Protein AF-A0AAD5LSA5-F1 (afdb_monomer_lite)

Foldseek 3Di:
DQAADDDDDDPLLVQLLLLLLVCQQLQQKAAEVVDDNLNVSCVLRSHDSVVSVCCLVVPPSNVCSVVRDGHYDNHTDGDPVRPCSVVSVVSNVVSSVVSCVVCVVVSCVSCVVVDDPVRNVVVVPDDD

Sequence (128 aa):
MCPLRKGRWKVEEEKYTMELLRLIENGTIRLRHGQSIRGFIAKKLHSDDMRVLKKLSNCKAFHFARMITPRMSDEEAIDHSVPDAQGNLEKLEKCKGEFLRSVQLEALVAVRKYLSDSSIRELLKGRD

Organism: Pythium insidiosum (NCBI:txid114742)

Radius of gyration: 16.49 Å; chains: 1; bounding box: 31×34×48 Å

pLDDT: mean 89.87, std 12.34, range [40.66, 98.69]

Structure (mmCIF, N/CA/C/O backbone):
data_AF-A0AAD5LSA5-F1
#
_entry.id   AF-A0AAD5LSA5-F1
#
loop_
_atom_site.group_PDB
_atom_site.id
_atom_site.type_symbol
_atom_site.label_atom_id
_atom_site.label_alt_id
_atom_site.label_comp_id
_atom_site.label_asym_id
_atom_site.label_entity_id
_atom_site.label_seq_id
_atom_site.pdbx_PDB_ins_code
_atom_site.Cartn_x
_atom_site.Cartn_y
_atom_site.Cartn_z
_atom_site.occupancy
_atom_site.B_iso_or_equiv
_atom_site.auth_seq_id
_atom_site.auth_comp_id
_atom_site.auth_asym_id
_atom_site.auth_atom_id
_atom_site.pdbx_PDB_model_num
ATOM 1 N N . MET A 1 1 ? -2.319 -8.329 -20.029 1.00 53.59 1 MET A N 1
ATOM 2 C CA . MET A 1 1 ? -2.054 -7.902 -18.635 1.00 53.59 1 MET A CA 1
ATOM 3 C C . MET A 1 1 ? -0.682 -7.248 -18.572 1.00 53.59 1 MET A C 1
ATOM 5 O O . MET A 1 1 ? 0.250 -7.797 -19.146 1.00 53.59 1 MET A O 1
ATOM 9 N N . CYS A 1 2 ? -0.555 -6.084 -17.930 1.00 64.69 2 CYS A N 1
ATOM 10 C CA . CYS A 1 2 ? 0.741 -5.423 -17.739 1.00 64.69 2 CYS A CA 1
ATOM 11 C C . CYS A 1 2 ? 1.611 -6.243 -16.759 1.00 64.69 2 CYS A C 1
ATOM 13 O O . CYS A 1 2 ? 1.069 -6.696 -15.746 1.00 64.69 2 CYS A O 1
ATOM 15 N N . PRO A 1 3 ? 2.917 -6.458 -17.014 1.00 78.75 3 PRO A N 1
ATOM 16 C CA . PRO A 1 3 ? 3.792 -7.190 -16.096 1.00 78.75 3 PRO A CA 1
ATOM 17 C C . PRO A 1 3 ? 3.821 -6.585 -14.685 1.00 78.75 3 PRO A C 1
ATOM 19 O O . PRO A 1 3 ? 3.740 -5.368 -14.528 1.00 78.75 3 PRO A O 1
ATOM 22 N N . LEU A 1 4 ? 3.966 -7.430 -13.659 1.00 85.31 4 LEU A N 1
ATOM 23 C CA . LEU A 1 4 ? 4.155 -6.969 -12.278 1.00 85.31 4 LEU A CA 1
ATOM 24 C C . LEU A 1 4 ? 5.490 -6.233 -12.121 1.00 85.31 4 LEU A C 1
ATOM 26 O O . LEU A 1 4 ? 6.485 -6.571 -12.775 1.00 85.31 4 LEU A O 1
ATOM 30 N N . ARG A 1 5 ? 5.519 -5.254 -11.211 1.00 86.56 5 ARG A N 1
ATOM 31 C CA . ARG A 1 5 ? 6.731 -4.493 -10.884 1.00 86.56 5 ARG A CA 1
ATOM 32 C C . ARG A 1 5 ? 7.813 -5.404 -10.302 1.00 86.56 5 ARG A C 1
ATOM 34 O O . ARG A 1 5 ? 7.544 -6.248 -9.451 1.00 86.56 5 ARG A O 1
ATOM 41 N N . LYS A 1 6 ? 9.061 -5.183 -10.719 1.00 84.38 6 LYS A N 1
ATOM 42 C CA . LYS A 1 6 ? 10.253 -5.900 -10.237 1.00 84.38 6 LYS A CA 1
ATOM 43 C C . LYS A 1 6 ? 11.309 -4.910 -9.744 1.00 84.38 6 LYS A C 1
ATOM 45 O O . LYS A 1 6 ? 11.271 -3.732 -10.080 1.00 84.38 6 LYS A O 1
ATOM 50 N N . GLY A 1 7 ? 12.279 -5.400 -8.972 1.00 87.38 7 GLY A N 1
ATOM 51 C CA . GLY A 1 7 ? 13.429 -4.606 -8.523 1.00 87.38 7 GLY A CA 1
ATOM 52 C C . GLY A 1 7 ? 13.201 -3.845 -7.214 1.00 87.38 7 GLY A C 1
ATOM 53 O O . GLY A 1 7 ? 12.280 -4.149 -6.450 1.00 87.38 7 GLY A O 1
ATOM 54 N N . ARG A 1 8 ? 14.090 -2.885 -6.926 1.00 90.25 8 ARG A N 1
ATOM 55 C CA . ARG A 1 8 ? 14.045 -2.079 -5.693 1.00 90.25 8 ARG A CA 1
ATOM 56 C C . ARG A 1 8 ? 12.772 -1.230 -5.643 1.00 90.25 8 ARG A C 1
ATOM 58 O O . ARG A 1 8 ? 12.187 -0.911 -6.674 1.00 90.25 8 ARG A O 1
ATOM 65 N N . TRP A 1 9 ? 12.325 -0.915 -4.432 1.00 94.56 9 TRP A N 1
ATOM 66 C CA . TRP A 1 9 ? 11.216 0.016 -4.243 1.00 94.56 9 TRP A CA 1
ATOM 67 C C . TRP A 1 9 ? 11.700 1.437 -4.484 1.00 94.56 9 TRP A C 1
ATOM 69 O O . TRP A 1 9 ? 12.814 1.782 -4.083 1.00 94.56 9 TRP A O 1
ATOM 79 N N . LYS A 1 10 ? 10.869 2.239 -5.146 1.00 94.44 10 LYS A N 1
ATOM 80 C CA . LYS A 1 10 ? 11.086 3.684 -5.223 1.00 94.44 10 LYS A CA 1
ATOM 81 C C . LYS A 1 10 ? 10.662 4.348 -3.918 1.00 94.44 10 LYS A C 1
ATOM 83 O O . LYS A 1 10 ? 9.870 3.789 -3.162 1.00 9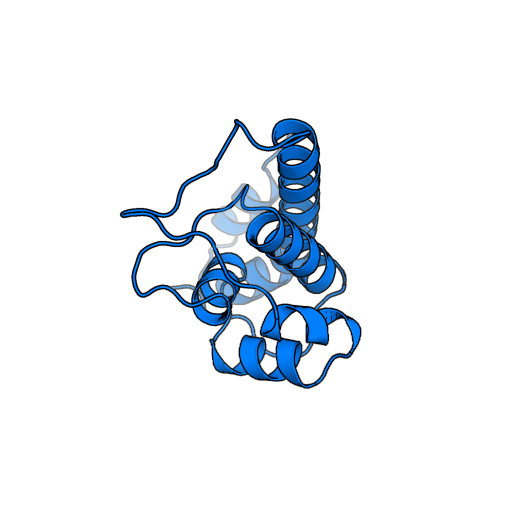4.44 10 LYS A O 1
ATOM 88 N N . VAL A 1 11 ? 11.132 5.569 -3.686 1.00 96.31 11 VAL A N 1
ATOM 89 C CA . VAL A 1 11 ? 10.746 6.348 -2.502 1.00 96.31 11 VAL A CA 1
ATOM 90 C C . VAL A 1 11 ? 9.236 6.604 -2.483 1.00 96.31 11 VAL A C 1
ATOM 92 O O . VAL A 1 11 ? 8.610 6.500 -1.433 1.00 96.31 11 VAL A O 1
ATOM 95 N N . GLU A 1 12 ? 8.620 6.875 -3.634 1.00 97.56 12 GLU A N 1
ATOM 96 C CA . GLU A 1 12 ? 7.172 7.100 -3.733 1.00 97.56 12 GLU A CA 1
ATOM 97 C C . GLU A 1 12 ? 6.375 5.821 -3.435 1.00 97.56 12 GLU A C 1
ATOM 99 O O . GLU A 1 12 ? 5.324 5.873 -2.804 1.00 97.56 12 GLU A O 1
ATOM 104 N N . GLU A 1 13 ? 6.908 4.662 -3.830 1.00 96.94 13 GLU A N 1
ATOM 105 C CA . GLU A 1 13 ? 6.327 3.347 -3.536 1.00 96.94 13 GLU A CA 1
ATOM 106 C C . GLU A 1 13 ? 6.371 3.038 -2.029 1.00 96.94 13 GLU A C 1
ATOM 108 O O . GLU A 1 13 ? 5.399 2.537 -1.456 1.00 96.94 13 GLU A O 1
ATOM 113 N N . GLU A 1 14 ? 7.473 3.396 -1.362 1.00 97.88 14 GLU A N 1
ATOM 114 C CA . GLU A 1 14 ? 7.611 3.293 0.094 1.00 97.88 14 GLU A CA 1
ATOM 115 C C . GLU A 1 14 ? 6.656 4.232 0.836 1.00 97.88 14 GLU A C 1
ATOM 117 O O . GLU A 1 14 ? 5.972 3.787 1.758 1.00 97.88 14 GLU A O 1
ATOM 122 N N . LYS A 1 15 ? 6.560 5.500 0.414 1.00 98.38 15 LYS A N 1
ATOM 123 C CA . LYS A 1 15 ? 5.637 6.487 0.998 1.00 98.38 15 LYS A CA 1
ATOM 124 C C . LYS A 1 15 ? 4.185 6.043 0.872 1.00 98.38 15 LYS A C 1
ATOM 126 O O . LYS A 1 15 ? 3.461 6.039 1.861 1.00 98.38 15 LYS A O 1
ATOM 131 N N . TYR A 1 16 ? 3.777 5.611 -0.32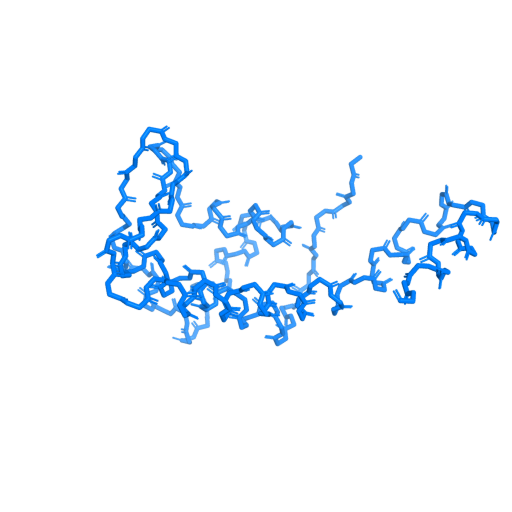1 1.00 98.62 16 TYR A N 1
ATOM 132 C CA . TYR A 1 16 ? 2.416 5.134 -0.545 1.00 98.62 16 TYR A CA 1
ATOM 133 C C . TYR A 1 16 ? 2.088 3.919 0.333 1.00 98.62 16 TYR A C 1
ATOM 135 O O . TYR A 1 16 ? 1.033 3.871 0.962 1.00 98.62 16 TYR A O 1
ATOM 143 N N . THR A 1 17 ? 3.023 2.975 0.458 1.00 98.50 17 THR A N 1
ATOM 144 C CA . THR A 1 17 ? 2.848 1.811 1.339 1.00 98.50 17 THR A CA 1
ATOM 145 C C . THR A 1 17 ? 2.759 2.197 2.812 1.00 98.50 17 THR A C 1
ATOM 147 O O . THR A 1 17 ? 1.951 1.623 3.537 1.00 98.50 17 THR A O 1
ATOM 150 N N . MET A 1 18 ? 3.567 3.158 3.264 1.00 98.50 18 MET A N 1
ATOM 151 C CA . MET A 1 18 ? 3.531 3.644 4.644 1.00 98.50 18 MET A CA 1
ATOM 152 C C . MET A 1 18 ? 2.148 4.201 5.003 1.00 98.50 18 MET A C 1
ATOM 154 O O . MET A 1 18 ? 1.598 3.840 6.040 1.00 98.50 18 MET A O 1
ATOM 158 N N . GLU A 1 19 ? 1.562 5.020 4.126 1.00 98.50 19 GLU A N 1
ATOM 159 C CA . GLU A 1 19 ? 0.222 5.576 4.344 1.00 98.50 19 GLU A CA 1
ATOM 160 C C . GLU A 1 19 ? -0.866 4.496 4.309 1.00 98.50 19 GLU A C 1
ATOM 162 O O . GLU A 1 19 ? -1.753 4.497 5.161 1.00 98.50 19 GLU A O 1
ATOM 167 N N . LEU A 1 20 ? -0.772 3.508 3.407 1.00 98.69 20 LEU A N 1
ATOM 168 C CA . LEU A 1 20 ? -1.687 2.359 3.420 1.00 98.69 20 LEU A CA 1
ATOM 169 C C . LEU A 1 20 ? -1.625 1.603 4.753 1.00 98.69 20 LEU A C 1
ATOM 171 O O . LEU A 1 20 ? -2.664 1.275 5.315 1.00 98.69 20 LEU A O 1
ATOM 175 N N . LEU A 1 21 ? -0.424 1.332 5.270 1.00 98.56 21 LEU A N 1
ATOM 176 C CA . LEU A 1 21 ? -0.253 0.611 6.533 1.00 98.56 21 LEU A CA 1
ATOM 177 C C . LEU A 1 21 ? -0.817 1.394 7.721 1.00 98.56 21 LEU A C 1
ATOM 179 O O . LEU A 1 21 ? -1.510 0.801 8.540 1.00 98.56 21 LEU A O 1
ATOM 183 N N . ARG A 1 22 ? -0.591 2.712 7.784 1.00 98.00 22 ARG A N 1
ATOM 184 C CA . ARG A 1 22 ? -1.157 3.585 8.829 1.00 98.00 22 ARG A CA 1
ATOM 185 C C . ARG A 1 22 ? -2.683 3.587 8.821 1.00 98.00 22 ARG A C 1
ATOM 187 O O . ARG A 1 22 ? -3.306 3.524 9.877 1.00 98.00 22 ARG A O 1
ATOM 194 N N . LEU A 1 23 ? -3.284 3.620 7.632 1.00 98.50 23 LEU A N 1
ATOM 195 C CA . LEU A 1 23 ? -4.737 3.567 7.479 1.00 98.50 23 LEU A CA 1
ATOM 196 C C . LEU A 1 23 ? -5.330 2.188 7.801 1.00 98.50 23 LEU A C 1
ATOM 198 O O . LEU A 1 23 ? -6.484 2.091 8.207 1.00 98.50 23 LEU A O 1
ATOM 202 N N . ILE A 1 24 ? -4.573 1.106 7.616 1.00 98.44 24 ILE A N 1
ATOM 203 C CA . ILE A 1 24 ? -4.994 -0.222 8.084 1.00 98.44 24 ILE A CA 1
ATOM 204 C C . ILE A 1 24 ? -4.881 -0.293 9.614 1.00 98.44 24 ILE A C 1
ATOM 206 O O . ILE A 1 24 ? -5.784 -0.799 10.276 1.00 98.44 24 ILE A O 1
ATOM 210 N N . GLU A 1 25 ? -3.788 0.227 10.177 1.00 97.88 25 GLU A N 1
ATOM 211 C CA . GLU A 1 25 ? -3.508 0.235 11.616 1.00 97.88 25 GLU A CA 1
ATOM 212 C C . GLU A 1 25 ? -4.555 1.015 12.418 1.00 97.88 25 GLU A C 1
ATOM 214 O O . GLU A 1 25 ? -5.044 0.517 13.431 1.00 97.88 25 GLU A O 1
ATOM 219 N N . ASN A 1 26 ? -4.955 2.201 11.954 1.00 96.88 26 ASN A N 1
ATOM 220 C CA . ASN A 1 26 ? -5.972 3.012 12.631 1.00 96.88 26 ASN A CA 1
ATOM 221 C C . ASN A 1 26 ? -7.421 2.550 12.349 1.00 96.88 26 ASN A C 1
ATOM 223 O O . ASN A 1 26 ? -8.365 3.067 12.949 1.00 96.88 26 ASN A O 1
ATOM 227 N N . GLY A 1 27 ? -7.606 1.575 11.452 1.00 97.38 27 GLY A N 1
ATOM 228 C CA . GLY A 1 27 ? -8.904 1.013 11.091 1.00 97.38 27 GLY A CA 1
ATOM 229 C C . GLY A 1 27 ? -9.708 1.807 10.057 1.00 97.38 27 GLY A C 1
ATOM 230 O O . GLY A 1 27 ? -10.851 1.423 9.803 1.00 97.38 27 GLY A O 1
ATOM 231 N N . THR A 1 28 ? -9.151 2.865 9.453 1.00 98.19 28 THR A N 1
ATOM 232 C CA . THR A 1 28 ? -9.785 3.590 8.338 1.00 98.19 28 THR A CA 1
ATOM 233 C C . THR A 1 28 ? -9.937 2.689 7.116 1.00 98.19 28 THR A C 1
ATOM 235 O O . THR A 1 28 ? -10.965 2.739 6.454 1.00 98.19 28 THR A O 1
ATOM 238 N N . ILE A 1 29 ? -8.947 1.848 6.806 1.00 98.38 29 ILE A N 1
ATOM 239 C CA . ILE A 1 29 ? -9.065 0.803 5.784 1.00 98.38 29 ILE A CA 1
ATOM 240 C C . ILE A 1 29 ? -9.412 -0.509 6.479 1.00 98.38 29 ILE A C 1
ATOM 242 O O . ILE A 1 29 ? -8.623 -1.036 7.267 1.00 98.38 29 ILE A O 1
ATOM 246 N N . ARG A 1 30 ? -10.570 -1.069 6.129 1.00 98.19 30 ARG A N 1
ATOM 247 C CA . ARG A 1 30 ? -10.971 -2.419 6.522 1.00 98.19 30 ARG A CA 1
ATOM 248 C C . ARG A 1 30 ? -10.666 -3.386 5.385 1.00 98.19 30 ARG A C 1
ATOM 250 O O . ARG A 1 30 ? -11.012 -3.134 4.227 1.00 98.19 30 ARG A O 1
ATOM 257 N N . LEU A 1 31 ? -9.975 -4.472 5.708 1.00 98.19 31 LEU A N 1
ATOM 258 C CA . LEU A 1 31 ? -9.626 -5.501 4.735 1.00 98.19 31 LEU A CA 1
ATOM 259 C C . LEU A 1 31 ? -10.789 -6.469 4.546 1.00 98.19 31 LEU A C 1
ATOM 261 O O . LEU A 1 31 ? -11.557 -6.732 5.470 1.00 98.19 31 LEU A O 1
ATOM 265 N N . ARG A 1 32 ? -10.882 -7.055 3.352 1.00 97.44 32 ARG A N 1
ATOM 266 C CA . ARG A 1 32 ? -11.839 -8.135 3.117 1.00 97.44 32 ARG A CA 1
ATOM 267 C C . ARG A 1 32 ? -11.482 -9.354 3.972 1.00 97.44 32 ARG A C 1
ATOM 269 O O . ARG A 1 32 ? -10.304 -9.702 4.075 1.00 97.44 32 ARG A O 1
ATOM 276 N N . HIS A 1 33 ? -12.476 -10.085 4.472 1.00 95.56 33 HIS A N 1
ATOM 277 C CA . HIS A 1 33 ? -12.259 -11.421 5.030 1.00 95.56 33 HIS A CA 1
ATOM 278 C C . HIS A 1 33 ? -11.377 -12.295 4.109 1.00 95.56 33 HIS A C 1
ATOM 280 O O . HIS A 1 33 ? -11.557 -12.360 2.886 1.00 95.56 33 HIS A O 1
ATOM 286 N N . GLY A 1 34 ? -10.364 -12.929 4.708 1.00 94.31 34 GLY A N 1
ATOM 287 C CA . GLY A 1 34 ? -9.361 -13.743 4.010 1.00 94.31 34 GLY A CA 1
ATOM 288 C C . GLY A 1 34 ? -8.265 -12.957 3.274 1.00 94.31 34 GLY A C 1
ATOM 289 O O . GLY A 1 34 ? -7.351 -13.567 2.721 1.00 94.31 34 GLY A O 1
ATOM 290 N N . GLN A 1 35 ? -8.307 -11.621 3.260 1.00 96.19 35 GLN A N 1
ATOM 291 C CA . GLN A 1 35 ? -7.256 -10.792 2.674 1.00 96.19 35 GLN A CA 1
ATOM 292 C C . GLN A 1 35 ? -6.152 -10.510 3.700 1.00 96.19 35 GLN A C 1
ATOM 294 O O . GLN A 1 35 ? -6.402 -10.038 4.805 1.00 96.19 35 GLN A O 1
ATOM 299 N N . SER A 1 36 ? -4.899 -10.765 3.321 1.00 96.56 36 SER A N 1
ATOM 300 C CA . SER A 1 36 ? -3.741 -10.368 4.130 1.00 96.56 36 SER A CA 1
ATOM 301 C C . SER A 1 36 ? -3.300 -8.939 3.803 1.00 96.56 36 SER A C 1
ATOM 303 O O . SER A 1 36 ? -3.447 -8.497 2.662 1.00 96.56 36 SER A O 1
ATOM 305 N N . ILE A 1 37 ? -2.664 -8.248 4.760 1.00 97.50 37 ILE A N 1
ATOM 306 C CA . ILE A 1 37 ? -2.017 -6.940 4.522 1.00 97.50 37 ILE A CA 1
ATOM 307 C C . ILE A 1 37 ? -1.062 -7.035 3.329 1.00 97.50 37 ILE A C 1
ATOM 309 O O . ILE A 1 37 ? -1.090 -6.199 2.432 1.00 97.50 37 ILE A O 1
ATOM 313 N N . ARG A 1 38 ? -0.252 -8.098 3.274 1.00 97.06 38 ARG A N 1
ATOM 314 C CA . ARG A 1 38 ? 0.682 -8.338 2.170 1.00 97.06 38 ARG A CA 1
ATOM 315 C C . ARG A 1 38 ? -0.029 -8.387 0.818 1.00 97.06 38 ARG A C 1
ATOM 317 O O . ARG A 1 38 ? 0.370 -7.655 -0.083 1.00 97.06 38 ARG A O 1
ATOM 324 N N . GLY A 1 39 ? -1.069 -9.212 0.693 1.00 97.12 39 GLY A N 1
ATOM 325 C CA . GLY A 1 39 ? -1.818 -9.355 -0.559 1.00 97.12 39 GLY A CA 1
ATOM 326 C C . GLY A 1 39 ? -2.558 -8.073 -0.947 1.00 97.12 39 GLY A C 1
ATOM 327 O O . GLY A 1 39 ? -2.619 -7.715 -2.123 1.00 97.12 39 GLY A O 1
ATOM 328 N N . PHE A 1 40 ? -3.063 -7.328 0.039 1.00 97.88 40 PHE A N 1
ATOM 329 C CA . PHE A 1 40 ? -3.654 -6.011 -0.182 1.00 97.88 40 PHE A CA 1
ATOM 330 C C . PHE A 1 40 ? -2.628 -5.020 -0.756 1.00 97.88 40 PHE A C 1
ATOM 332 O O . PHE A 1 40 ? -2.870 -4.433 -1.810 1.00 97.88 40 PHE A O 1
ATOM 339 N N . ILE A 1 41 ? -1.455 -4.883 -0.129 1.00 98.12 41 ILE A N 1
ATOM 340 C CA . ILE A 1 41 ? -0.384 -3.997 -0.612 1.00 98.12 41 ILE A CA 1
ATOM 341 C C . ILE A 1 41 ? 0.115 -4.434 -1.998 1.00 98.12 41 ILE A C 1
ATOM 343 O O . ILE A 1 41 ? 0.272 -3.591 -2.879 1.00 98.12 41 ILE A O 1
ATOM 347 N N . ALA A 1 42 ? 0.306 -5.737 -2.234 1.00 97.25 42 ALA A N 1
ATOM 348 C CA . ALA A 1 42 ? 0.729 -6.267 -3.533 1.00 97.25 42 ALA A CA 1
ATOM 349 C C . ALA A 1 42 ? -0.225 -5.841 -4.661 1.00 97.25 42 ALA A C 1
ATOM 351 O O . ALA A 1 42 ? 0.221 -5.334 -5.694 1.00 97.25 42 ALA A O 1
ATOM 352 N N . LYS A 1 43 ? -1.540 -5.934 -4.415 1.00 96.06 43 LYS A N 1
ATOM 353 C CA . LYS A 1 43 ? -2.583 -5.452 -5.329 1.00 96.06 43 LYS A CA 1
ATOM 354 C C . LYS A 1 43 ? -2.491 -3.940 -5.566 1.00 96.06 43 LYS A C 1
ATOM 356 O O . LYS A 1 43 ? -2.538 -3.518 -6.717 1.00 96.06 43 LYS A O 1
ATOM 361 N N . LYS A 1 44 ? -2.339 -3.117 -4.517 1.00 96.81 44 LYS A N 1
ATOM 362 C CA . LYS A 1 44 ? -2.266 -1.645 -4.662 1.00 96.81 44 LYS A CA 1
ATOM 363 C C . LYS A 1 44 ? -0.999 -1.174 -5.389 1.00 96.81 44 LYS A C 1
ATOM 365 O O . LYS A 1 44 ? -1.043 -0.155 -6.071 1.00 96.81 44 LYS A O 1
ATOM 370 N N . LEU A 1 45 ? 0.103 -1.917 -5.287 1.00 95.75 45 LEU A N 1
ATOM 371 C CA . LEU A 1 45 ? 1.368 -1.595 -5.958 1.00 95.75 45 LEU A CA 1
ATOM 372 C C . LEU A 1 45 ? 1.527 -2.223 -7.352 1.00 95.75 45 LEU A C 1
ATOM 374 O O . LEU A 1 45 ? 2.532 -1.961 -8.011 1.00 95.75 45 LEU A O 1
ATOM 378 N N . HIS A 1 46 ? 0.594 -3.074 -7.798 1.00 94.12 46 HIS A N 1
ATOM 379 C CA . HIS A 1 46 ? 0.787 -3.942 -8.974 1.00 94.12 46 HIS A CA 1
ATOM 380 C C . HIS A 1 46 ? 2.119 -4.721 -8.898 1.00 94.12 46 HIS A C 1
ATOM 382 O O . HIS A 1 46 ? 2.938 -4.738 -9.823 1.00 94.12 46 HIS A O 1
ATOM 388 N N . SER A 1 47 ? 2.368 -5.322 -7.734 1.00 94.56 47 SER A N 1
ATOM 389 C CA . SER A 1 47 ? 3.595 -6.044 -7.378 1.00 94.56 47 SER A CA 1
ATOM 390 C C . SER A 1 47 ? 3.274 -7.496 -7.022 1.00 94.56 47 SER A C 1
ATOM 392 O O . SER A 1 47 ? 2.134 -7.826 -6.710 1.00 94.56 47 SER A O 1
ATOM 394 N N . ASP A 1 48 ? 4.280 -8.373 -7.034 1.00 92.88 48 ASP A N 1
ATOM 395 C CA . ASP A 1 48 ? 4.130 -9.730 -6.504 1.00 92.88 48 ASP A CA 1
ATOM 396 C C . ASP A 1 48 ? 4.225 -9.771 -4.966 1.00 92.88 48 ASP A C 1
ATOM 398 O O . ASP A 1 48 ? 4.913 -8.955 -4.338 1.00 92.88 48 ASP A O 1
ATOM 402 N N . ASP A 1 49 ? 3.558 -10.763 -4.371 1.00 93.69 49 ASP A N 1
ATOM 403 C CA . ASP A 1 49 ? 3.497 -10.988 -2.922 1.00 93.69 49 ASP A CA 1
ATOM 404 C C . ASP A 1 49 ? 4.883 -11.153 -2.286 1.00 93.69 49 ASP A C 1
ATOM 406 O O . ASP A 1 49 ? 5.131 -10.668 -1.180 1.00 93.69 49 ASP A O 1
ATOM 410 N N . MET A 1 50 ? 5.817 -11.814 -2.973 1.00 95.06 50 MET A N 1
ATOM 411 C CA . MET A 1 50 ? 7.146 -12.092 -2.427 1.00 95.06 50 MET A CA 1
ATOM 412 C C . MET A 1 50 ? 8.001 -10.832 -2.326 1.00 95.06 50 MET A C 1
ATOM 414 O O . MET A 1 50 ? 8.750 -10.671 -1.358 1.00 95.06 50 MET A O 1
ATOM 418 N N . ARG A 1 51 ? 7.876 -9.910 -3.282 1.00 95.75 51 ARG A N 1
ATOM 419 C CA . ARG A 1 51 ? 8.528 -8.599 -3.232 1.00 95.75 51 ARG A CA 1
ATOM 420 C C . ARG A 1 51 ? 8.020 -7.771 -2.055 1.00 95.75 51 ARG A C 1
ATOM 422 O O . ARG A 1 51 ? 8.835 -7.180 -1.344 1.00 95.75 51 ARG A O 1
ATOM 429 N N . VAL A 1 52 ? 6.711 -7.788 -1.800 1.00 97.12 52 VAL A N 1
ATOM 430 C CA . VAL A 1 52 ? 6.121 -7.130 -0.623 1.00 97.12 52 VAL A CA 1
ATOM 431 C C . VAL A 1 52 ? 6.587 -7.803 0.667 1.00 97.12 52 VAL A C 1
ATOM 433 O O . VAL A 1 52 ? 7.068 -7.111 1.562 1.00 97.12 52 VAL A O 1
ATOM 436 N N . LEU A 1 53 ? 6.550 -9.140 0.752 1.00 95.94 53 LEU A N 1
ATOM 437 C CA . LEU A 1 53 ? 7.041 -9.886 1.919 1.00 95.94 53 LEU A CA 1
ATOM 438 C C . LEU A 1 53 ? 8.477 -9.491 2.273 1.00 95.94 53 LEU A C 1
ATOM 440 O O . LEU A 1 53 ? 8.761 -9.148 3.422 1.00 95.94 53 LEU A O 1
ATOM 444 N N . LYS A 1 54 ? 9.379 -9.542 1.284 1.00 95.88 54 LYS A N 1
ATOM 445 C CA . LYS A 1 54 ? 10.793 -9.201 1.475 1.00 95.88 54 LYS A CA 1
ATOM 446 C C . LYS A 1 54 ? 10.950 -7.764 1.949 1.00 95.88 54 LYS A C 1
ATOM 448 O O . LYS A 1 54 ? 11.756 -7.516 2.841 1.00 95.88 54 LYS A O 1
ATOM 453 N N . LYS A 1 55 ? 10.179 -6.826 1.391 1.00 96.56 55 LYS A N 1
ATOM 454 C CA . LYS A 1 55 ? 10.257 -5.424 1.800 1.00 96.56 55 LYS A CA 1
ATOM 455 C C . LYS A 1 55 ? 9.799 -5.227 3.243 1.00 96.56 55 LYS A C 1
ATOM 457 O O . LYS A 1 55 ? 10.560 -4.666 4.026 1.00 96.56 55 LYS A O 1
ATOM 462 N N . LEU A 1 56 ? 8.612 -5.722 3.596 1.00 96.25 56 LEU A N 1
ATOM 463 C CA . LEU A 1 56 ? 8.053 -5.557 4.941 1.00 96.25 56 LEU A CA 1
ATOM 464 C C . LEU A 1 56 ? 8.892 -6.278 6.011 1.00 96.25 56 LEU A C 1
ATOM 466 O O . LEU A 1 56 ? 8.986 -5.806 7.138 1.00 96.25 56 LEU A O 1
ATOM 470 N N . SER A 1 57 ? 9.546 -7.392 5.659 1.00 93.81 57 SER A N 1
ATOM 471 C CA . SER A 1 57 ? 10.377 -8.153 6.607 1.00 93.81 57 SER A CA 1
ATOM 472 C C . SER A 1 57 ? 11.771 -7.555 6.802 1.00 93.81 57 SER A C 1
ATOM 474 O O . SER A 1 57 ? 12.282 -7.529 7.920 1.00 93.81 57 SER A O 1
ATOM 476 N N . ASN A 1 58 ? 12.402 -7.069 5.729 1.00 94.44 58 ASN A N 1
ATOM 477 C CA . ASN A 1 58 ? 13.822 -6.703 5.762 1.00 94.44 58 ASN A CA 1
ATOM 478 C C . ASN A 1 58 ? 14.069 -5.207 5.987 1.00 94.44 58 ASN A C 1
ATOM 480 O O . ASN A 1 58 ? 15.204 -4.804 6.229 1.00 94.44 58 ASN A O 1
ATOM 484 N N . CYS A 1 59 ? 13.040 -4.365 5.893 1.00 95.31 59 CYS A N 1
ATOM 485 C CA . CYS A 1 59 ? 13.169 -2.926 6.082 1.00 95.31 59 CYS A CA 1
ATOM 486 C C . CYS A 1 59 ? 12.599 -2.511 7.442 1.00 95.31 59 CYS A C 1
ATOM 488 O O . CYS A 1 59 ? 11.399 -2.635 7.679 1.00 95.31 59 CYS A O 1
ATOM 490 N N . LYS A 1 60 ? 13.462 -1.966 8.313 1.00 94.94 60 LYS A N 1
ATOM 491 C CA . LYS A 1 60 ? 13.102 -1.550 9.681 1.00 94.94 60 LYS A CA 1
ATOM 492 C C . LYS A 1 60 ? 11.912 -0.591 9.729 1.00 94.94 60 LYS A C 1
ATOM 494 O O . LYS A 1 60 ? 11.085 -0.701 10.624 1.00 94.94 60 LYS A O 1
ATOM 499 N N . ALA A 1 61 ? 11.790 0.293 8.736 1.00 94.81 61 ALA A N 1
ATOM 500 C CA . ALA A 1 61 ? 10.683 1.242 8.638 1.00 94.81 61 ALA A CA 1
ATOM 501 C C . ALA A 1 61 ? 9.302 0.562 8.581 1.00 94.81 61 ALA A C 1
ATOM 503 O O . ALA A 1 61 ? 8.315 1.183 8.944 1.00 94.81 61 ALA A O 1
ATOM 504 N N . PHE A 1 62 ? 9.229 -0.707 8.163 1.00 96.88 62 PHE A N 1
ATOM 505 C CA . PHE A 1 62 ? 7.982 -1.454 7.999 1.00 96.88 62 PHE A CA 1
ATOM 506 C C . PHE A 1 62 ? 7.795 -2.585 9.014 1.00 96.88 62 PHE A C 1
ATOM 508 O O . PHE A 1 62 ? 6.810 -3.314 8.931 1.00 96.88 62 PHE A O 1
ATOM 515 N N . HIS A 1 63 ? 8.698 -2.754 9.987 1.00 94.19 63 HIS A N 1
ATOM 516 C CA . HIS A 1 63 ? 8.604 -3.851 10.962 1.00 94.19 63 HIS A CA 1
ATOM 517 C C . HIS A 1 63 ? 7.303 -3.824 11.771 1.00 94.19 63 HIS A C 1
ATOM 519 O O . HIS A 1 63 ? 6.774 -4.886 12.103 1.00 94.19 63 HIS A O 1
ATOM 525 N N . PHE A 1 64 ? 6.739 -2.634 11.996 1.00 95.75 64 PHE A N 1
ATOM 526 C CA . PHE A 1 64 ? 5.448 -2.464 12.663 1.00 95.75 64 PHE A CA 1
ATOM 527 C C . PHE A 1 64 ? 4.282 -3.130 11.920 1.00 95.75 64 PHE A C 1
ATOM 529 O O . PHE A 1 64 ? 3.329 -3.560 12.560 1.00 95.75 64 PHE A O 1
ATOM 536 N N . ALA A 1 65 ? 4.386 -3.336 10.600 1.00 96.12 65 ALA A N 1
ATOM 537 C CA . ALA A 1 65 ? 3.345 -3.985 9.803 1.00 96.12 65 ALA A CA 1
ATOM 538 C C . ALA A 1 65 ? 2.993 -5.400 10.297 1.00 96.12 65 ALA A C 1
ATOM 540 O O . ALA A 1 65 ? 1.896 -5.886 10.039 1.00 96.12 65 ALA A O 1
ATOM 541 N N . ARG A 1 66 ? 3.910 -6.064 11.017 1.00 93.00 66 ARG A N 1
ATOM 542 C CA . ARG A 1 66 ? 3.689 -7.388 11.624 1.00 93.00 66 ARG A CA 1
ATOM 543 C C . ARG A 1 66 ? 2.828 -7.349 12.888 1.00 93.00 66 ARG A C 1
ATOM 545 O O . ARG A 1 66 ? 2.351 -8.397 13.305 1.00 93.00 66 ARG A O 1
ATOM 552 N N . MET A 1 67 ? 2.690 -6.180 13.508 1.00 95.38 67 MET A N 1
ATOM 553 C CA . MET A 1 67 ? 1.908 -5.965 14.729 1.00 95.38 67 MET A CA 1
ATOM 554 C C . MET A 1 67 ? 0.499 -5.443 14.426 1.00 95.38 67 MET A C 1
ATOM 556 O O . MET A 1 67 ? -0.366 -5.464 15.298 1.00 95.38 67 MET A O 1
ATOM 560 N N . ILE A 1 68 ? 0.253 -4.998 13.190 1.00 97.25 68 ILE A N 1
ATOM 561 C CA . ILE A 1 68 ? -1.056 -4.513 12.764 1.00 97.25 68 ILE A CA 1
ATOM 562 C C . ILE A 1 68 ? -2.065 -5.662 12.809 1.00 97.25 68 ILE A C 1
ATOM 564 O O . ILE A 1 68 ? -1.903 -6.676 12.129 1.00 97.25 68 ILE A O 1
ATOM 568 N N . THR A 1 69 ? -3.142 -5.457 13.565 1.00 96.69 69 THR A N 1
ATOM 569 C CA . THR A 1 69 ? -4.334 -6.310 13.536 1.00 96.69 69 THR A CA 1
ATOM 570 C C . THR A 1 69 ? -5.395 -5.604 12.688 1.00 96.69 69 THR A C 1
ATOM 572 O O . THR A 1 69 ? -6.063 -4.701 13.194 1.00 96.69 69 THR A O 1
ATOM 575 N N . PRO A 1 70 ? -5.522 -5.934 11.388 1.00 96.31 70 PRO A N 1
ATOM 576 C CA . PRO A 1 70 ? -6.421 -5.214 10.496 1.00 96.31 70 PRO A CA 1
ATOM 577 C C . PRO A 1 70 ? -7.879 -5.457 10.887 1.00 96.31 70 PRO A C 1
ATOM 579 O O . PRO A 1 70 ? -8.278 -6.588 11.174 1.00 96.31 70 PRO A O 1
ATOM 582 N N . ARG A 1 71 ? -8.695 -4.400 10.837 1.00 96.75 71 ARG A N 1
ATOM 583 C CA . ARG A 1 71 ? -10.151 -4.555 10.898 1.00 96.75 71 ARG A CA 1
ATOM 584 C C . ARG A 1 71 ? -10.629 -5.253 9.632 1.00 96.75 71 ARG A C 1
ATOM 586 O O . ARG A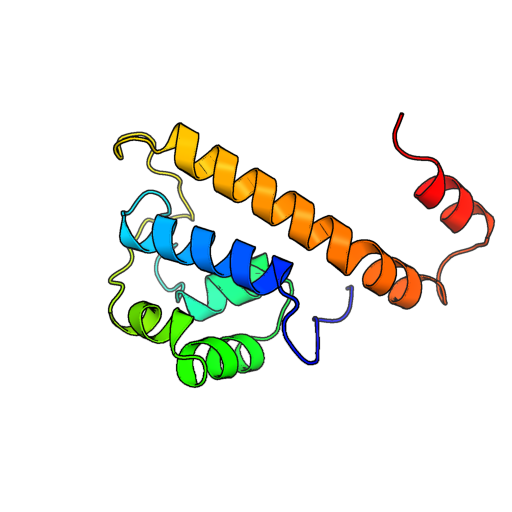 1 71 ? -10.197 -4.900 8.535 1.00 96.75 71 ARG A O 1
ATOM 593 N N . MET A 1 72 ? -11.521 -6.219 9.799 1.00 96.25 72 MET A N 1
ATOM 594 C CA . MET A 1 72 ? -12.085 -6.986 8.695 1.00 96.25 72 MET A CA 1
ATOM 595 C C . MET A 1 72 ? -13.508 -6.527 8.372 1.00 96.25 72 MET A C 1
ATOM 597 O O . MET A 1 72 ? -14.223 -6.017 9.237 1.00 96.25 72 MET A O 1
ATOM 601 N N . SER A 1 73 ? -13.911 -6.728 7.124 1.00 96.69 73 SER A N 1
ATOM 602 C CA . SER A 1 73 ? -15.276 -6.562 6.625 1.00 96.69 73 SER A CA 1
ATOM 603 C C . SER A 1 73 ? -15.544 -7.528 5.470 1.00 96.69 73 SER A C 1
ATOM 605 O O . SER A 1 73 ? -14.626 -8.164 4.943 1.00 96.69 73 SER A O 1
ATOM 607 N N . ASP A 1 74 ? -16.809 -7.660 5.070 1.00 95.62 74 ASP A N 1
ATOM 608 C CA . ASP A 1 74 ? -17.206 -8.543 3.963 1.00 95.62 74 ASP A CA 1
ATOM 609 C C . ASP A 1 74 ? -16.599 -8.115 2.622 1.00 95.62 74 ASP A C 1
ATOM 611 O O . ASP A 1 74 ? -16.278 -8.960 1.787 1.00 95.62 74 ASP A O 1
ATOM 615 N N . GLU A 1 75 ? -16.341 -6.815 2.464 1.00 95.62 75 GLU A N 1
ATOM 616 C CA . GLU A 1 75 ? -15.646 -6.209 1.326 1.00 95.62 75 GLU A CA 1
ATOM 617 C C . GLU A 1 75 ? -14.531 -5.257 1.795 1.00 95.62 75 GLU A C 1
ATOM 619 O O . GLU A 1 75 ? -14.488 -4.880 2.965 1.00 95.62 75 GLU A O 1
ATOM 624 N N . GLU A 1 76 ? -13.612 -4.865 0.898 1.00 95.75 76 GLU A N 1
ATOM 625 C CA . GLU A 1 76 ? -12.668 -3.763 1.177 1.00 95.75 76 GLU A CA 1
ATOM 626 C C . GLU A 1 76 ? -13.485 -2.479 1.416 1.00 95.75 76 GLU A C 1
ATOM 628 O O . GLU A 1 76 ? -14.185 -2.031 0.510 1.00 95.75 76 GLU A O 1
ATOM 633 N N . ALA A 1 77 ? -13.394 -1.878 2.606 1.00 96.94 77 ALA A N 1
ATOM 634 C CA . ALA A 1 77 ? -14.223 -0.730 2.978 1.00 96.94 77 ALA A CA 1
ATOM 635 C C . ALA A 1 77 ? -13.413 0.394 3.633 1.00 96.94 77 ALA A C 1
ATOM 637 O O . ALA A 1 77 ? -12.374 0.154 4.254 1.00 96.94 77 ALA A O 1
ATOM 638 N N . ILE A 1 78 ? -13.919 1.623 3.506 1.00 97.62 78 ILE A N 1
ATOM 639 C CA . ILE A 1 78 ? -13.380 2.807 4.176 1.00 97.62 78 ILE A CA 1
ATOM 640 C C . ILE A 1 78 ? -14.294 3.187 5.338 1.00 97.62 78 ILE A C 1
ATOM 642 O O . ILE A 1 78 ? -15.493 3.397 5.1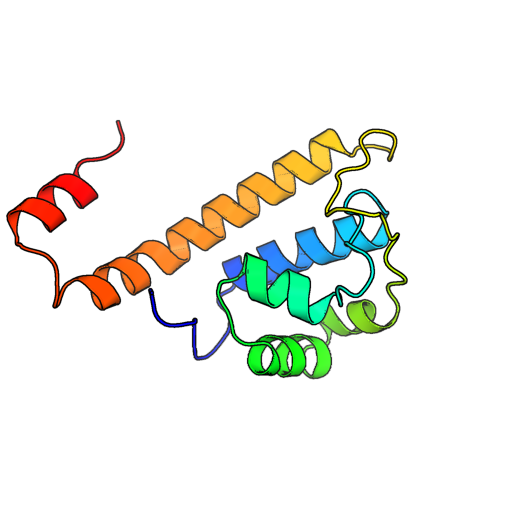64 1.00 97.62 78 ILE A O 1
ATOM 646 N N . ASP A 1 79 ? -13.715 3.275 6.528 1.00 96.81 79 ASP A N 1
ATOM 647 C CA . ASP A 1 79 ? -14.388 3.706 7.742 1.00 96.81 79 ASP A CA 1
ATOM 648 C C . ASP A 1 79 ? -14.224 5.218 7.939 1.00 96.81 79 ASP A C 1
ATOM 650 O O . ASP A 1 79 ? -13.206 5.700 8.445 1.00 96.81 79 ASP A O 1
ATOM 654 N N . HIS A 1 80 ? -15.247 5.970 7.533 1.00 96.44 80 HIS A N 1
ATOM 655 C CA . HIS A 1 80 ? -15.280 7.425 7.670 1.00 96.44 80 HIS A CA 1
ATOM 656 C C . HIS A 1 80 ? -15.529 7.899 9.110 1.00 96.44 80 HIS A C 1
ATOM 658 O O . HIS A 1 80 ? -15.403 9.094 9.365 1.00 96.44 80 HIS A O 1
ATOM 664 N N . SER A 1 81 ? -15.860 7.006 10.057 1.00 96.06 81 SER A N 1
ATOM 665 C CA . SER A 1 81 ? -16.046 7.401 11.460 1.00 96.06 81 SER A CA 1
ATOM 666 C C . SER A 1 81 ? -14.730 7.497 12.236 1.00 96.06 81 SER A C 1
ATOM 668 O O . SER A 1 81 ? -14.731 7.930 13.388 1.00 96.06 81 SER A O 1
ATOM 670 N N . VAL A 1 82 ? -13.607 7.066 11.652 1.00 95.69 82 VAL A N 1
ATOM 671 C CA . VAL A 1 82 ? -12.284 7.205 12.274 1.00 95.69 82 VAL A CA 1
ATOM 672 C C . VAL A 1 82 ? -11.886 8.691 12.320 1.00 95.69 82 VAL A C 1
ATOM 674 O O . VAL A 1 82 ? -12.056 9.394 11.320 1.00 95.69 82 VAL A O 1
ATOM 677 N N . PRO A 1 83 ? -11.338 9.196 13.443 1.00 95.38 83 PRO A N 1
ATOM 678 C CA . PRO A 1 83 ? -10.857 10.573 13.528 1.00 95.38 83 PRO A CA 1
ATOM 679 C C . PRO A 1 83 ? -9.873 10.921 12.403 1.00 95.38 83 PRO A C 1
ATOM 681 O O . PRO A 1 83 ? -8.953 10.156 12.116 1.00 95.38 83 PRO A O 1
ATOM 684 N N . ASP A 1 84 ? -10.069 12.082 11.774 1.00 94.88 84 ASP A N 1
ATOM 685 C CA . ASP A 1 84 ? -9.264 12.568 10.640 1.00 94.88 84 ASP A CA 1
ATOM 686 C C . ASP A 1 84 ? -9.208 11.600 9.432 1.00 94.88 84 ASP A C 1
ATOM 688 O O . ASP A 1 84 ? -8.252 11.605 8.655 1.00 94.88 84 ASP A O 1
ATOM 692 N N . ALA A 1 85 ? -10.226 10.746 9.236 1.00 95.12 85 ALA A N 1
ATOM 693 C CA . ALA A 1 85 ? -10.269 9.822 8.096 1.00 95.12 85 ALA A CA 1
ATOM 694 C C . ALA A 1 85 ? -10.104 10.557 6.756 1.00 95.12 85 ALA A C 1
ATOM 696 O O . ALA A 1 85 ? -9.303 10.142 5.922 1.00 95.12 85 ALA A O 1
ATOM 697 N N . GLN A 1 86 ? -10.802 11.682 6.572 1.00 96.31 86 GLN A N 1
ATOM 698 C CA . GLN A 1 86 ? -10.742 12.466 5.339 1.00 96.31 86 GLN A CA 1
ATOM 699 C C . GLN A 1 86 ? -9.332 13.010 5.063 1.00 96.31 86 GLN A C 1
ATOM 701 O O . GLN A 1 86 ? -8.790 12.778 3.982 1.00 96.31 86 GLN A O 1
ATOM 706 N N . GLY A 1 87 ? -8.700 13.657 6.048 1.00 97.00 87 GLY A N 1
ATOM 707 C CA . GLY A 1 87 ? -7.351 14.201 5.891 1.00 97.00 87 GLY A CA 1
ATOM 708 C C . GLY A 1 87 ? -6.312 13.113 5.608 1.00 97.00 87 GLY A C 1
ATOM 709 O O . GLY A 1 87 ? -5.399 13.303 4.803 1.00 97.00 87 GLY A O 1
ATOM 710 N N . ASN A 1 88 ? -6.461 11.931 6.209 1.00 96.00 88 ASN A N 1
ATOM 711 C CA . ASN A 1 88 ? -5.561 10.810 5.942 1.00 96.00 88 ASN A CA 1
ATOM 712 C C . ASN A 1 88 ? -5.798 10.165 4.562 1.00 96.00 88 ASN A C 1
ATOM 714 O O . ASN A 1 88 ? -4.837 9.753 3.909 1.00 96.00 88 ASN A O 1
ATOM 718 N N . LEU A 1 89 ? -7.039 10.134 4.067 1.00 97.81 89 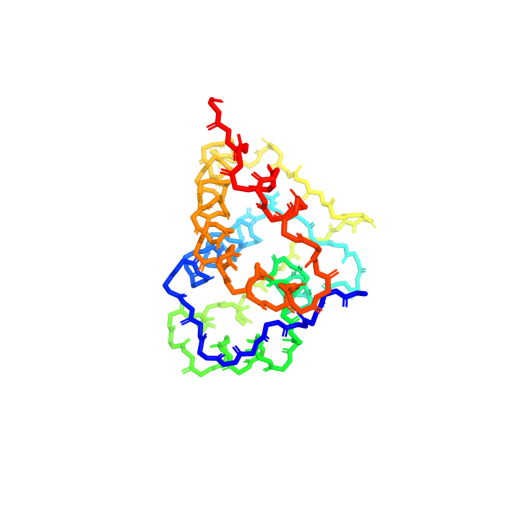LEU A N 1
ATOM 719 C CA . LEU A 1 89 ? -7.349 9.688 2.702 1.00 97.81 89 LEU A CA 1
ATOM 720 C C . LEU A 1 89 ? -6.798 10.650 1.642 1.00 97.81 89 LEU A C 1
ATOM 722 O O . LEU A 1 89 ? -6.288 10.204 0.616 1.00 97.81 89 LEU A O 1
ATOM 726 N N . GLU A 1 90 ? -6.825 11.957 1.897 1.00 97.94 90 GLU A N 1
ATOM 727 C CA . GLU A 1 90 ? -6.217 12.954 1.007 1.00 97.94 90 GLU A CA 1
ATOM 728 C C . GLU A 1 90 ? -4.694 12.790 0.920 1.00 97.94 90 GLU A C 1
ATOM 730 O O . GLU A 1 90 ? -4.123 12.803 -0.176 1.00 97.94 90 GLU A O 1
ATOM 735 N N . LYS A 1 91 ? -4.028 12.552 2.061 1.00 97.94 91 LYS A N 1
ATOM 736 C CA . LYS A 1 91 ? -2.594 12.208 2.094 1.00 97.94 91 LYS A CA 1
ATOM 737 C C . LYS A 1 91 ? -2.315 10.941 1.283 1.00 97.94 91 LYS A C 1
ATOM 739 O O . LYS A 1 91 ? -1.379 10.925 0.479 1.00 97.94 91 LYS A O 1
ATOM 744 N N . LEU A 1 92 ? -3.143 9.907 1.447 1.00 98.19 92 LEU A N 1
ATOM 745 C CA . LEU A 1 92 ? -3.019 8.661 0.695 1.00 98.19 92 LEU A CA 1
ATOM 746 C C . LEU A 1 92 ? -3.136 8.896 -0.816 1.00 98.19 92 LEU A C 1
ATOM 748 O O . LEU A 1 92 ? -2.295 8.404 -1.572 1.00 98.19 92 LEU A O 1
ATOM 752 N N . GLU A 1 93 ? -4.150 9.640 -1.264 1.00 98.06 93 GLU A N 1
ATOM 753 C CA . GLU A 1 93 ? -4.370 9.895 -2.691 1.00 98.06 93 GLU A CA 1
ATOM 754 C C . GLU A 1 93 ? -3.225 10.724 -3.290 1.00 98.06 93 GLU A C 1
ATOM 756 O O . GLU A 1 93 ? -2.769 10.440 -4.401 1.00 98.06 93 GLU A O 1
ATOM 761 N N . LYS A 1 94 ? -2.663 11.671 -2.527 1.00 98.06 94 LYS A N 1
ATOM 762 C CA . LYS A 1 94 ? -1.446 12.387 -2.928 1.00 98.06 94 LYS A CA 1
ATOM 763 C C . LYS A 1 94 ? -0.268 11.428 -3.136 1.00 98.06 94 LYS A C 1
ATOM 765 O O . LYS A 1 94 ? 0.349 11.452 -4.205 1.00 98.06 94 LYS A O 1
ATOM 770 N N . CYS A 1 95 ? 0.029 10.564 -2.162 1.00 98.12 95 CYS A N 1
ATOM 771 C CA . CYS A 1 95 ? 1.123 9.592 -2.270 1.00 98.12 95 CYS A CA 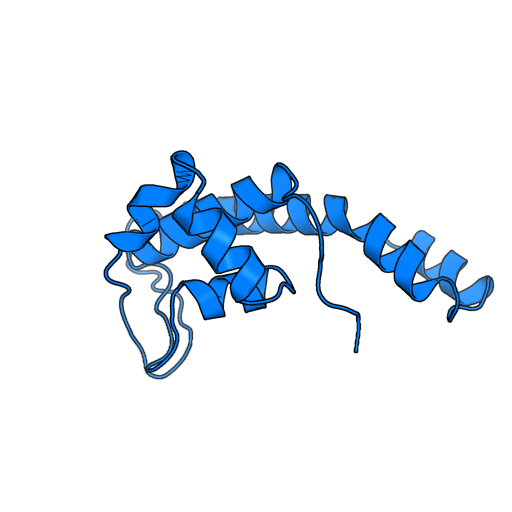1
ATOM 772 C C . CYS A 1 95 ? 0.904 8.590 -3.409 1.00 98.12 95 CYS A C 1
ATOM 774 O O . CYS A 1 95 ? 1.846 8.249 -4.123 1.00 98.12 95 CYS A O 1
ATOM 776 N N . LYS A 1 96 ? -0.339 8.158 -3.630 1.00 97.88 96 LYS A N 1
ATOM 777 C CA . LYS A 1 96 ? -0.717 7.317 -4.769 1.00 97.88 96 LYS A CA 1
ATOM 778 C C . LYS A 1 96 ? -0.459 8.030 -6.094 1.00 97.88 96 LYS A C 1
ATOM 780 O O . LYS A 1 96 ? 0.112 7.430 -6.997 1.00 97.88 96 LYS A O 1
ATOM 785 N N . GLY A 1 97 ? -0.824 9.306 -6.214 1.00 95.62 97 GLY A N 1
ATOM 786 C CA . GLY A 1 97 ? -0.539 10.109 -7.403 1.00 95.62 97 GLY A CA 1
ATOM 787 C C . GLY A 1 97 ? 0.962 10.247 -7.678 1.00 95.62 97 GLY A C 1
ATOM 788 O O . GLY A 1 97 ? 1.394 10.100 -8.820 1.00 95.62 97 GLY A O 1
ATOM 789 N N . GLU A 1 98 ? 1.769 10.481 -6.639 1.00 96.50 98 GLU A N 1
ATOM 790 C CA . GLU A 1 98 ? 3.238 10.509 -6.736 1.00 96.50 98 GLU A CA 1
ATOM 791 C C . GLU A 1 98 ? 3.808 9.158 -7.182 1.00 96.50 98 GLU A C 1
ATOM 793 O O . GLU A 1 98 ? 4.623 9.113 -8.104 1.00 96.50 98 GLU A O 1
ATOM 798 N N . PHE A 1 99 ? 3.334 8.059 -6.590 1.00 95.88 99 PHE A N 1
ATOM 799 C CA . PHE A 1 99 ? 3.710 6.704 -6.985 1.00 95.88 99 PHE A CA 1
ATOM 800 C C . PHE A 1 99 ? 3.358 6.425 -8.448 1.00 95.88 99 PHE A C 1
ATOM 802 O O . PHE A 1 99 ? 4.220 6.004 -9.214 1.00 95.88 99 PHE A O 1
ATOM 809 N N . LEU A 1 100 ? 2.126 6.714 -8.871 1.00 93.06 100 LEU A N 1
ATOM 810 C CA . LEU A 1 100 ? 1.696 6.492 -10.250 1.00 93.06 100 LEU A CA 1
ATOM 811 C C . LEU A 1 100 ? 2.547 7.297 -11.239 1.00 93.06 100 LEU A C 1
ATOM 813 O O . LEU A 1 100 ? 3.016 6.734 -12.226 1.00 93.06 100 LEU A O 1
ATOM 817 N N . ARG A 1 101 ? 2.832 8.574 -10.951 1.00 91.44 101 ARG A N 1
ATOM 818 C CA . ARG A 1 101 ? 3.740 9.391 -11.774 1.00 91.44 101 ARG A CA 1
ATOM 819 C C . ARG A 1 101 ? 5.151 8.815 -11.831 1.00 91.44 101 ARG A C 1
ATOM 821 O O . ARG A 1 101 ? 5.745 8.764 -12.906 1.00 91.44 101 ARG A O 1
ATOM 828 N N . SER A 1 102 ? 5.684 8.327 -10.711 1.00 90.50 102 SER A N 1
ATOM 829 C CA . SER A 1 102 ? 7.041 7.772 -10.685 1.00 90.50 102 SER A CA 1
ATOM 830 C C . SER A 1 102 ? 7.164 6.463 -11.472 1.00 90.50 102 SER A C 1
ATOM 832 O O . SER A 1 102 ? 8.266 6.107 -11.897 1.00 90.50 102 SER A O 1
ATOM 834 N N . VAL A 1 103 ? 6.056 5.756 -11.721 1.00 87.62 103 VAL A N 1
ATOM 835 C CA . VAL A 1 103 ? 6.036 4.491 -12.476 1.00 87.62 103 VAL A CA 1
ATOM 836 C C . VAL A 1 103 ? 5.480 4.615 -13.897 1.00 87.62 103 VAL A C 1
ATOM 838 O O . VAL A 1 103 ? 5.621 3.674 -14.678 1.00 87.62 103 VAL A O 1
ATOM 841 N N . GLN A 1 104 ? 4.904 5.763 -14.267 1.00 81.69 104 GLN A N 1
ATOM 842 C CA . GLN A 1 104 ? 4.335 6.017 -15.598 1.00 81.69 104 GLN A CA 1
ATOM 843 C C . GLN A 1 104 ? 5.341 5.777 -16.726 1.00 81.69 104 GLN A C 1
ATOM 845 O O . GLN A 1 104 ? 5.003 5.119 -17.706 1.00 81.69 104 GLN A O 1
ATOM 850 N N . LEU A 1 105 ? 6.586 6.245 -16.584 1.00 72.25 105 LEU A N 1
ATOM 851 C CA . LEU A 1 105 ? 7.606 6.040 -17.616 1.00 72.25 105 LEU A CA 1
ATOM 852 C C . LEU A 1 105 ? 7.963 4.556 -17.781 1.00 72.25 105 LEU A C 1
ATOM 854 O O . LEU A 1 105 ? 8.124 4.088 -18.902 1.00 72.25 105 LEU A O 1
ATOM 858 N N . GLU A 1 106 ? 8.043 3.796 -16.687 1.00 73.25 106 GLU A N 1
ATOM 859 C CA . GLU A 1 106 ? 8.295 2.350 -16.745 1.00 73.25 106 GLU A CA 1
ATOM 860 C C . GLU A 1 106 ? 7.138 1.612 -17.419 1.00 73.25 106 GLU A C 1
ATOM 862 O O . GLU A 1 106 ? 7.372 0.729 -18.244 1.00 73.25 106 GLU A O 1
ATOM 867 N N . ALA A 1 107 ? 5.900 2.006 -17.112 1.00 73.00 107 ALA A N 1
ATOM 868 C CA . ALA A 1 107 ? 4.714 1.467 -17.760 1.00 73.00 107 ALA A CA 1
ATOM 869 C C . ALA A 1 107 ? 4.727 1.773 -19.264 1.00 73.00 107 ALA A C 1
ATOM 871 O O . ALA A 1 107 ? 4.605 0.848 -20.064 1.00 73.00 107 ALA A O 1
ATOM 872 N N . LEU A 1 108 ? 4.963 3.035 -19.648 1.00 73.06 108 LEU A N 1
ATOM 873 C CA . LEU A 1 108 ? 5.072 3.464 -21.044 1.00 73.06 108 LEU A CA 1
ATOM 874 C C . LEU A 1 108 ? 6.185 2.722 -21.784 1.00 73.06 108 LEU A C 1
ATOM 876 O O . LEU A 1 108 ? 5.950 2.221 -22.876 1.00 73.06 108 LEU A O 1
ATOM 880 N N . VAL A 1 109 ? 7.377 2.587 -21.198 1.00 73.81 109 VAL A N 1
ATOM 881 C CA . VAL A 1 109 ? 8.486 1.831 -21.802 1.00 73.81 109 VAL A CA 1
ATOM 882 C C . VAL A 1 109 ? 8.123 0.354 -21.975 1.00 73.81 109 VAL A C 1
ATOM 884 O O . VAL A 1 109 ? 8.432 -0.228 -23.016 1.00 73.81 109 VAL A O 1
ATOM 887 N N . ALA A 1 110 ? 7.445 -0.252 -20.996 1.00 73.25 110 ALA A N 1
ATOM 888 C CA . ALA A 1 110 ? 7.025 -1.649 -21.067 1.00 73.25 110 ALA A CA 1
ATOM 889 C C . ALA A 1 110 ? 5.989 -1.897 -22.175 1.00 73.25 110 ALA A C 1
ATOM 891 O O . ALA A 1 110 ? 6.040 -2.942 -22.828 1.00 73.25 110 ALA A O 1
ATOM 892 N N . VAL A 1 111 ? 5.083 -0.942 -22.417 1.00 74.31 111 VAL A N 1
ATOM 893 C CA . VAL A 1 111 ? 4.064 -1.057 -23.472 1.00 74.31 111 VAL A CA 1
ATOM 894 C C . VAL A 1 111 ? 4.498 -0.475 -24.816 1.00 74.31 111 VAL A C 1
ATOM 896 O O . VAL A 1 111 ? 3.903 -0.831 -25.824 1.00 74.31 111 VAL A O 1
ATOM 899 N N . ARG A 1 112 ? 5.561 0.346 -24.879 1.00 74.94 112 ARG A N 1
ATOM 900 C CA . ARG A 1 112 ? 6.044 1.012 -26.107 1.00 74.94 112 ARG A CA 1
ATOM 901 C C . ARG A 1 112 ? 6.239 0.045 -27.270 1.00 74.94 112 ARG A C 1
ATOM 903 O O . ARG A 1 112 ? 5.913 0.387 -28.395 1.00 74.94 112 ARG A O 1
ATOM 910 N N . LYS A 1 113 ? 6.744 -1.165 -27.006 1.00 71.31 113 LYS A N 1
ATOM 911 C CA . LYS A 1 113 ? 6.951 -2.201 -28.039 1.00 71.31 113 LYS A CA 1
ATOM 912 C C . LYS A 1 113 ? 5.653 -2.673 -28.710 1.00 71.31 113 LYS A C 1
ATOM 914 O O . LYS A 1 113 ? 5.716 -3.332 -29.738 1.00 71.31 113 LYS A O 1
ATOM 919 N N . TYR A 1 114 ? 4.509 -2.354 -28.114 1.00 70.69 114 TYR A N 1
ATOM 920 C CA . TYR A 1 114 ? 3.173 -2.754 -28.542 1.00 70.69 114 TYR A CA 1
ATOM 921 C C . TYR A 1 114 ? 2.283 -1.558 -28.906 1.00 70.69 114 TYR A C 1
ATOM 923 O O . TYR A 1 114 ? 1.118 -1.753 -29.239 1.00 70.69 114 TYR A O 1
ATOM 931 N N . LEU A 1 115 ? 2.800 -0.330 -28.823 1.00 72.06 115 LEU A N 1
ATOM 932 C CA . LEU A 1 115 ? 2.064 0.883 -29.160 1.00 72.06 115 LEU A CA 1
ATOM 933 C C . LEU A 1 115 ? 2.546 1.439 -30.498 1.00 72.06 115 LEU A C 1
ATOM 935 O O . LEU A 1 115 ? 3.747 1.520 -30.746 1.00 72.06 115 LEU A O 1
ATOM 939 N N . SER A 1 116 ? 1.606 1.870 -31.340 1.00 74.56 116 SER A N 1
ATOM 940 C CA . SER A 1 116 ? 1.928 2.685 -32.511 1.00 74.56 116 SER A CA 1
ATOM 941 C C . SER A 1 116 ? 2.399 4.078 -32.083 1.00 74.56 116 SER A C 1
ATOM 943 O O . SER A 1 116 ? 1.988 4.595 -31.040 1.00 74.56 116 SER A O 1
ATOM 945 N N . ASP A 1 117 ? 3.194 4.739 -32.927 1.00 71.56 117 ASP A N 1
ATOM 946 C CA . ASP A 1 117 ? 3.645 6.114 -32.675 1.00 71.56 117 ASP A CA 1
ATOM 947 C C . ASP A 1 117 ? 2.476 7.103 -32.504 1.00 71.56 117 ASP A C 1
ATOM 949 O O . ASP A 1 117 ? 2.591 8.071 -31.751 1.00 71.56 117 ASP A O 1
ATOM 953 N N . SER A 1 118 ? 1.326 6.847 -33.142 1.00 71.25 118 SER A N 1
ATOM 954 C CA . SER A 1 118 ? 0.094 7.622 -32.937 1.00 71.25 118 SER A CA 1
ATOM 955 C C . SER A 1 118 ? -0.470 7.458 -31.522 1.00 71.25 118 SER A C 1
ATOM 957 O O . SER A 1 118 ? -0.764 8.455 -30.868 1.00 71.25 118 SER A O 1
ATOM 959 N N . SER A 1 119 ? -0.521 6.226 -31.008 1.00 73.44 119 SER A N 1
ATOM 960 C CA . SER A 1 119 ? -1.017 5.918 -29.658 1.00 73.44 119 SER A CA 1
ATOM 961 C C . SER A 1 119 ? -0.121 6.519 -28.571 1.00 73.44 119 SER A C 1
ATOM 963 O O . SER A 1 119 ? -0.602 7.006 -27.552 1.00 73.44 119 SER A O 1
ATOM 965 N N . ILE A 1 120 ? 1.199 6.528 -28.794 1.00 68.94 120 ILE A N 1
ATOM 966 C CA . ILE A 1 120 ? 2.162 7.156 -27.877 1.00 68.94 120 ILE A CA 1
ATOM 967 C C . ILE A 1 120 ? 1.946 8.673 -27.832 1.00 68.94 120 ILE A C 1
ATOM 969 O O . ILE A 1 120 ? 1.954 9.258 -26.751 1.00 68.94 120 ILE A O 1
ATOM 973 N N . ARG A 1 121 ? 1.722 9.318 -28.985 1.00 68.00 121 ARG A N 1
ATOM 974 C CA . ARG A 1 121 ? 1.460 10.764 -29.054 1.00 68.00 121 ARG A CA 1
ATOM 975 C C . ARG A 1 121 ? 0.167 11.156 -28.346 1.00 68.00 121 ARG A C 1
ATOM 977 O O . ARG A 1 121 ? 0.152 12.204 -27.715 1.00 68.00 121 ARG A O 1
ATOM 984 N N . GLU A 1 122 ? -0.884 10.346 -28.423 1.00 73.38 122 GLU A N 1
ATOM 985 C CA . GLU A 1 122 ? -2.128 10.600 -27.683 1.00 73.38 122 GLU A CA 1
ATOM 986 C C . GLU A 1 122 ? -1.955 10.415 -26.172 1.00 73.38 122 GLU A C 1
ATOM 988 O O . GLU A 1 122 ? -2.397 11.261 -25.399 1.00 73.38 122 GLU A O 1
ATOM 993 N N . LEU A 1 123 ? -1.227 9.379 -25.741 1.00 66.94 123 LEU A N 1
ATOM 994 C CA . LEU A 1 123 ? -0.919 9.157 -24.322 1.00 66.94 123 LEU A CA 1
ATOM 995 C C . LEU A 1 123 ? -0.053 10.267 -23.714 1.00 66.94 123 LEU A C 1
ATOM 997 O O . LEU A 1 123 ? -0.219 10.597 -22.544 1.00 66.94 123 LEU A O 1
ATOM 1001 N N . LEU A 1 124 ? 0.860 10.850 -24.497 1.00 64.12 124 LEU A N 1
ATOM 1002 C CA . LEU A 1 124 ? 1.678 11.993 -24.079 1.00 64.12 124 LEU A CA 1
ATOM 1003 C C . LEU A 1 124 ? 0.920 13.331 -24.133 1.00 64.12 124 LEU A C 1
ATOM 1005 O O . LEU A 1 124 ? 1.417 14.318 -23.598 1.00 64.12 124 LEU A O 1
ATOM 1009 N N . LYS A 1 125 ? -0.256 13.378 -24.773 1.00 68.81 125 LYS A N 1
ATOM 1010 C CA . LYS A 1 125 ? -1.064 14.594 -24.955 1.00 68.81 125 LYS A CA 1
ATOM 1011 C C . LYS A 1 125 ? -2.145 14.823 -23.888 1.00 68.81 125 LYS A C 1
ATOM 1013 O O . LYS A 1 125 ? -2.779 15.866 -23.931 1.00 68.81 125 LYS A O 1
ATOM 1018 N N . GLY A 1 126 ? -2.369 13.914 -22.936 1.00 50.53 126 GLY A N 1
ATOM 1019 C CA . GLY A 1 126 ? -3.261 14.170 -21.788 1.00 50.53 126 GLY A CA 1
ATOM 1020 C C . GLY A 1 126 ? -2.439 14.459 -20.530 1.00 50.53 126 GLY A C 1
ATOM 1021 O O . GLY A 1 126 ? -1.718 13.575 -20.078 1.00 50.53 126 GLY A O 1
ATOM 1022 N N . ARG A 1 127 ? -2.475 15.647 -19.916 1.00 46.81 127 ARG A N 1
ATOM 1023 C CA . ARG A 1 127 ? -3.643 16.444 -19.500 1.00 46.81 127 ARG A CA 1
ATOM 1024 C C . ARG A 1 127 ? -3.259 17.935 -19.434 1.00 46.81 127 ARG A C 1
ATOM 1026 O O . ARG A 1 127 ? -2.260 18.239 -18.781 1.00 46.81 127 ARG A O 1
ATOM 1033 N N . ASP A 1 128 ? -4.058 18.797 -20.062 1.00 40.66 128 ASP A N 1
ATOM 1034 C CA . ASP A 1 128 ? -4.244 20.194 -19.631 1.00 40.66 128 ASP A CA 1
ATOM 1035 C C . ASP A 1 128 ? -5.031 20.235 -18.306 1.00 40.66 128 ASP A C 1
ATOM 1037 O O . ASP A 1 128 ? -5.844 19.300 -18.071 1.00 40.66 128 ASP A O 1
#

Secondary structure (DSSP, 8-state):
-PPPB-SSPPHHHHHHHHHHHHHHHTTSEEEETT--HHHHHHHHHTB-HHHHHHHHHH-GGGGGGGT--PPEESS-EE-TTSTTHHHHHHHHHHHHHHHHHHHHHHHHHHHHTTS-HHHHHHHTT---